Protein AF-A0AAE0GD33-F1 (afdb_monomer_lite)

Foldseek 3Di:
DDPPPPPPPPPPVDPPPVVVVVVVLPDDDDDDPPDDDPVLVVSLVVLLVVLLVLQLSVLVVQQDADPVRHGSSVVSNVVSVVVVVVCPPDPDSVVSVVCSVVSVVVSVVVVVVVVVVVVVVVVVVVVVVVVPDPPPPDDDD

pLDDT: mean 72.82, std 20.97, range [33.22, 95.88]

Sequence (141 aa):
MQVLGRELCLNVDQGGETEELIERSLTPKDKSPSQLPKNAAITTRREALSLYRAILRHSRLFVWKNEKGFVWSEVLRDAARKEFEAGRLETDAEMVARLIISGRDALDKVVEKFLAKRDQIMKGEEAATFGRSPGDLRDRD

Structure (mmCIF, N/CA/C/O backbone):
data_AF-A0AAE0GD33-F1
#
_entry.id   AF-A0AAE0GD33-F1
#
loop_
_atom_site.group_PDB
_atom_site.id
_atom_site.type_symbol
_atom_site.label_atom_id
_atom_site.label_alt_id
_atom_site.label_comp_id
_atom_site.label_asym_id
_atom_site.label_entity_id
_atom_site.label_seq_id
_atom_site.pdbx_PDB_ins_code
_atom_site.Cartn_x
_atom_site.Cartn_y
_atom_site.Cartn_z
_atom_site.occupancy
_atom_site.B_iso_or_equiv
_atom_site.auth_seq_id
_atom_site.auth_comp_id
_atom_site.auth_asym_id
_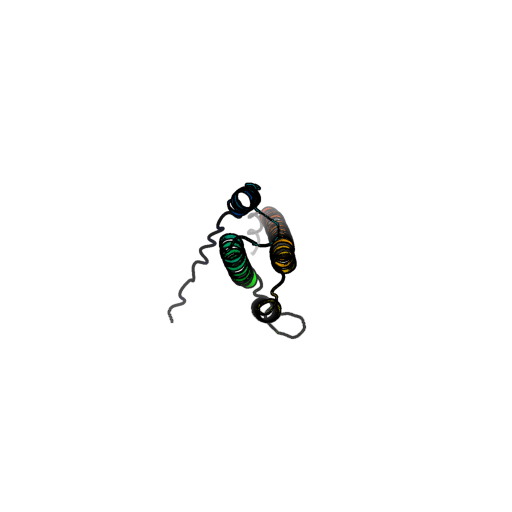atom_site.auth_atom_id
_atom_site.pdbx_PDB_model_num
ATOM 1 N N . MET A 1 1 ? -1.601 -24.220 27.700 1.00 35.41 1 MET A N 1
ATOM 2 C CA . MET A 1 1 ? -1.948 -23.329 26.572 1.00 35.41 1 MET A CA 1
ATOM 3 C C . MET A 1 1 ? -1.139 -22.051 26.726 1.00 35.41 1 MET A C 1
ATOM 5 O O . MET A 1 1 ? -1.460 -21.250 27.588 1.00 35.41 1 MET A O 1
ATOM 9 N N . GLN A 1 2 ? -0.029 -21.918 25.997 1.00 33.22 2 GLN A N 1
ATOM 10 C CA . GLN A 1 2 ? 0.827 -20.730 26.063 1.00 33.22 2 GLN A CA 1
ATOM 11 C C . GLN A 1 2 ? 0.347 -19.733 25.006 1.00 33.22 2 GLN A C 1
ATOM 13 O O . GLN A 1 2 ? 0.499 -19.969 23.809 1.00 33.22 2 GLN A O 1
ATOM 18 N N . VAL A 1 3 ? -0.279 -18.645 25.449 1.00 38.62 3 VAL A N 1
ATOM 19 C CA . VAL A 1 3 ? -0.555 -17.480 24.606 1.00 38.62 3 VAL A CA 1
ATOM 20 C C . VAL A 1 3 ? 0.748 -16.702 24.462 1.00 38.62 3 VAL A C 1
ATOM 22 O O . VAL A 1 3 ? 1.116 -15.904 25.316 1.00 38.62 3 VAL A O 1
ATOM 25 N N . LEU A 1 4 ? 1.503 -17.000 23.404 1.00 40.19 4 LEU A N 1
ATOM 26 C CA . LEU A 1 4 ? 2.682 -16.220 23.044 1.00 40.19 4 LEU A CA 1
ATOM 27 C C . LEU A 1 4 ? 2.218 -14.827 22.616 1.00 40.19 4 LEU A C 1
ATOM 29 O O . LEU A 1 4 ? 1.714 -14.636 21.506 1.00 40.19 4 LEU A O 1
ATOM 33 N N . GLY A 1 5 ? 2.384 -13.868 23.527 1.00 40.62 5 GLY A N 1
ATOM 34 C CA . GLY A 1 5 ? 2.333 -12.446 23.237 1.00 40.62 5 GLY A CA 1
ATOM 35 C C . GLY A 1 5 ? 3.345 -12.135 22.144 1.00 40.62 5 GLY A C 1
ATOM 36 O O . GLY A 1 5 ? 4.545 -12.065 22.385 1.00 40.62 5 GLY A O 1
ATOM 37 N N . ARG A 1 6 ? 2.857 -11.990 20.911 1.00 41.59 6 ARG A N 1
ATOM 38 C CA . ARG A 1 6 ? 3.618 -11.349 19.845 1.00 41.59 6 ARG A CA 1
ATOM 39 C C . ARG A 1 6 ? 3.648 -9.865 20.168 1.00 41.59 6 ARG A C 1
ATOM 41 O O . ARG A 1 6 ? 2.727 -9.138 19.805 1.00 41.59 6 ARG A O 1
ATOM 48 N N . GLU A 1 7 ? 4.706 -9.439 20.845 1.00 38.06 7 GLU A N 1
ATOM 49 C CA . GLU A 1 7 ? 5.138 -8.049 20.814 1.00 38.06 7 GLU A CA 1
ATOM 50 C C . GLU A 1 7 ? 5.242 -7.633 19.342 1.00 38.06 7 GLU A C 1
ATOM 52 O O . GLU A 1 7 ? 6.091 -8.099 18.578 1.00 38.06 7 GLU A O 1
ATOM 57 N N . LEU A 1 8 ? 4.296 -6.806 18.903 1.00 44.78 8 LEU A N 1
ATOM 58 C CA . LEU A 1 8 ? 4.410 -6.076 17.653 1.00 44.78 8 LEU A CA 1
ATOM 59 C C . LEU A 1 8 ? 5.451 -4.987 17.901 1.00 44.78 8 LEU A C 1
ATOM 61 O O . LEU A 1 8 ? 5.102 -3.851 18.206 1.00 44.78 8 LEU A O 1
ATOM 65 N N . CYS A 1 9 ? 6.733 -5.339 17.793 1.00 35.41 9 CYS A N 1
ATOM 66 C CA . CYS A 1 9 ? 7.797 -4.356 17.645 1.00 35.41 9 CYS A CA 1
ATOM 67 C C . CYS A 1 9 ? 7.522 -3.588 16.347 1.00 35.41 9 CYS A C 1
ATOM 69 O O . CYS A 1 9 ? 7.844 -4.038 15.243 1.00 35.41 9 CYS A O 1
ATOM 71 N N . LEU A 1 10 ? 6.832 -2.457 16.481 1.00 42.12 10 LEU A N 1
ATOM 72 C CA . LEU A 1 10 ? 6.665 -1.456 15.443 1.00 42.12 10 LEU A CA 1
ATOM 73 C C . LEU A 1 10 ? 8.024 -0.784 15.251 1.00 42.12 10 LEU A C 1
ATOM 75 O O . LEU A 1 10 ? 8.276 0.296 15.774 1.00 42.12 10 LEU A O 1
ATOM 79 N N . ASN A 1 11 ? 8.911 -1.438 14.503 1.00 37.81 11 ASN A N 1
ATOM 80 C CA . ASN A 1 11 ? 10.036 -0.742 13.899 1.00 37.81 11 ASN A CA 1
ATOM 81 C C . ASN A 1 11 ? 9.442 0.188 12.836 1.00 37.81 11 ASN A C 1
ATOM 83 O O . ASN A 1 11 ? 9.179 -0.216 11.698 1.00 37.81 11 ASN A O 1
ATOM 87 N N . VAL A 1 12 ? 9.135 1.415 13.258 1.00 45.06 12 VAL A N 1
ATOM 88 C CA . VAL A 1 12 ? 8.964 2.568 12.379 1.00 45.06 12 VAL A CA 1
ATOM 89 C C . VAL A 1 12 ? 10.362 2.876 11.854 1.00 45.06 12 VAL A C 1
ATOM 91 O O . VAL A 1 12 ? 11.081 3.706 12.402 1.00 45.06 12 VAL A O 1
ATOM 94 N N . ASP A 1 13 ? 10.787 2.119 10.841 1.00 43.69 13 ASP A N 1
ATOM 95 C CA . ASP A 1 13 ? 11.955 2.487 10.049 1.00 43.69 13 ASP A CA 1
ATOM 96 C C . ASP A 1 13 ? 11.616 3.839 9.413 1.00 43.69 13 ASP A C 1
ATOM 98 O O . ASP A 1 13 ? 10.703 3.933 8.588 1.00 43.69 13 ASP A O 1
ATOM 102 N N . GLN A 1 14 ? 12.283 4.884 9.898 1.00 42.06 14 GLN A N 1
ATOM 103 C CA . GLN A 1 14 ? 12.106 6.272 9.499 1.00 42.06 14 GLN A CA 1
ATOM 104 C C . GLN A 1 14 ? 12.099 6.390 7.970 1.00 42.06 14 GLN A C 1
ATOM 106 O O . GLN A 1 14 ? 13.085 6.083 7.301 1.00 42.06 14 GLN A O 1
ATOM 111 N N . GLY A 1 15 ? 10.983 6.858 7.412 1.00 42.50 15 GLY A N 1
ATOM 112 C CA . GLY A 1 15 ? 10.839 7.195 5.995 1.00 42.50 15 GLY A CA 1
ATOM 113 C C . GLY A 1 15 ? 11.560 8.492 5.616 1.00 42.50 15 GLY A C 1
ATOM 114 O O . GLY A 1 15 ? 10.948 9.342 4.990 1.00 42.50 15 GLY A O 1
ATOM 115 N N . GLY A 1 16 ? 12.818 8.663 6.036 1.00 36.25 16 GLY A N 1
ATOM 116 C CA . GLY A 1 16 ? 13.626 9.863 5.773 1.00 36.25 16 GLY A CA 1
ATOM 117 C C . GLY A 1 16 ? 14.839 9.636 4.864 1.00 36.25 16 GLY A C 1
ATOM 118 O O . GLY A 1 16 ? 15.316 10.572 4.241 1.00 36.25 16 GLY A O 1
ATOM 119 N N . GLU A 1 17 ? 15.334 8.402 4.719 1.00 46.22 17 GLU A N 1
ATOM 120 C CA . GLU A 1 17 ? 16.559 8.149 3.934 1.00 46.22 17 GLU A CA 1
ATOM 121 C C . GLU A 1 17 ? 16.334 8.052 2.414 1.00 46.22 17 GLU A C 1
ATOM 123 O O . GLU A 1 17 ? 17.293 8.035 1.642 1.00 46.22 17 GLU A O 1
ATOM 128 N N . THR A 1 18 ? 15.088 7.941 1.945 1.00 51.16 18 THR A N 1
ATOM 129 C CA . THR A 1 18 ? 14.814 7.647 0.528 1.00 51.16 18 THR A CA 1
ATOM 130 C C . THR A 1 18 ? 14.863 8.879 -0.369 1.00 51.16 18 THR A C 1
ATOM 132 O O . THR A 1 18 ? 15.300 8.757 -1.511 1.00 51.16 18 THR A O 1
ATOM 135 N N . GLU A 1 19 ? 14.487 10.059 0.130 1.00 50.38 19 GLU A N 1
ATOM 136 C CA . GLU A 1 19 ? 14.513 11.308 -0.650 1.00 50.38 19 GLU A CA 1
ATOM 137 C C . GLU A 1 19 ? 15.955 11.719 -0.991 1.00 50.38 19 GLU A C 1
ATOM 139 O O . GLU A 1 19 ? 16.283 11.915 -2.162 1.00 50.38 19 GLU A O 1
ATOM 144 N N . GLU A 1 20 ? 16.860 11.687 -0.007 1.00 52.16 20 GLU A N 1
ATOM 145 C CA . GLU A 1 20 ? 18.289 11.986 -0.199 1.00 52.16 20 GLU A CA 1
ATOM 146 C C . GLU A 1 20 ? 19.005 10.980 -1.121 1.00 52.16 20 GLU A C 1
ATOM 148 O O . GLU A 1 20 ? 20.034 11.275 -1.743 1.00 52.16 20 GLU A O 1
ATOM 153 N N . LEU A 1 21 ? 18.504 9.744 -1.202 1.00 54.25 21 LEU A N 1
ATOM 154 C CA . LEU A 1 21 ? 19.087 8.711 -2.057 1.00 54.25 21 LEU A CA 1
ATOM 155 C C . LEU A 1 21 ? 18.596 8.807 -3.506 1.00 54.25 21 LEU A C 1
ATOM 157 O O . LEU A 1 21 ? 19.357 8.513 -4.437 1.00 54.25 21 LEU A O 1
ATOM 161 N N . ILE A 1 22 ? 17.343 9.229 -3.692 1.00 60.56 22 ILE A N 1
ATOM 162 C CA . ILE A 1 22 ? 16.771 9.553 -4.999 1.00 60.56 22 ILE A CA 1
ATOM 163 C C . ILE A 1 22 ? 17.501 10.767 -5.576 1.00 60.56 22 ILE A C 1
ATOM 165 O O . ILE A 1 22 ? 17.986 10.690 -6.703 1.00 60.56 22 ILE A O 1
ATOM 169 N N . GLU A 1 23 ? 17.697 11.830 -4.793 1.00 53.84 23 GLU A N 1
ATOM 170 C CA . GLU A 1 23 ? 18.378 13.049 -5.245 1.00 53.84 23 GLU A CA 1
ATOM 171 C C . GLU A 1 23 ? 19.822 12.775 -5.696 1.00 53.84 23 GLU A C 1
ATOM 173 O O . GLU A 1 23 ? 20.231 13.157 -6.793 1.00 53.84 23 GLU A O 1
ATOM 178 N N . ARG A 1 24 ? 20.570 11.972 -4.932 1.00 54.81 24 ARG A N 1
ATOM 179 C CA . ARG A 1 24 ? 21.928 11.529 -5.298 1.00 54.81 24 ARG A CA 1
ATOM 180 C C . ARG A 1 24 ? 21.970 10.720 -6.595 1.00 54.81 24 ARG A C 1
ATOM 182 O O . ARG A 1 24 ? 22.951 10.796 -7.331 1.00 54.81 24 ARG A O 1
ATOM 189 N N . SER A 1 25 ? 20.913 9.961 -6.879 1.00 57.38 25 SER A N 1
ATOM 190 C CA . SER A 1 25 ? 20.787 9.140 -8.090 1.00 57.38 25 SER A CA 1
ATOM 191 C C . SER A 1 25 ? 20.274 9.925 -9.305 1.00 57.38 25 SER A C 1
ATOM 193 O O . SER A 1 25 ? 20.433 9.453 -10.429 1.00 57.38 25 SER A O 1
ATOM 195 N N . LEU A 1 26 ? 19.681 11.105 -9.091 1.00 51.12 26 LEU A N 1
ATOM 196 C CA . LEU A 1 26 ? 19.199 12.017 -10.132 1.00 51.12 26 LEU A CA 1
ATOM 197 C C . LEU A 1 26 ? 20.241 13.065 -10.556 1.00 51.12 26 LEU A C 1
ATOM 199 O O . LEU A 1 26 ? 20.036 13.717 -11.578 1.00 51.12 26 LEU A O 1
ATOM 203 N N . THR A 1 27 ? 21.356 13.234 -9.827 1.00 45.41 27 THR A N 1
ATOM 204 C CA . THR A 1 27 ? 22.409 14.185 -10.234 1.00 45.41 27 THR A CA 1
ATOM 205 C C . THR A 1 27 ? 23.019 13.794 -11.595 1.00 45.41 27 THR A C 1
ATOM 207 O O . THR A 1 27 ? 23.601 12.711 -11.733 1.00 45.41 27 THR A O 1
ATOM 210 N N . PRO A 1 28 ? 22.896 14.642 -12.636 1.00 44.16 28 PRO A N 1
ATOM 211 C CA . PRO A 1 28 ? 23.345 14.300 -13.976 1.00 44.16 28 PRO A CA 1
ATOM 212 C C . PRO A 1 28 ? 24.858 14.496 -14.074 1.00 44.16 28 PRO A C 1
ATOM 214 O O . PRO A 1 28 ? 25.363 15.612 -13.983 1.00 44.16 28 PRO A O 1
ATOM 217 N N . LYS A 1 29 ? 25.603 13.407 -14.285 1.00 45.03 29 LYS A N 1
ATOM 218 C CA . LYS A 1 29 ? 26.995 13.475 -14.746 1.00 45.03 29 LYS A CA 1
ATOM 219 C C . LYS A 1 29 ? 27.048 13.028 -16.205 1.00 45.03 29 LYS A C 1
ATOM 221 O O . LYS A 1 29 ? 27.221 11.845 -16.484 1.00 45.03 29 LYS A O 1
ATOM 226 N N . ASP A 1 30 ? 26.817 13.994 -17.094 1.00 49.50 30 ASP A N 1
ATOM 227 C CA . ASP A 1 30 ? 27.113 14.031 -18.535 1.00 49.50 30 ASP A CA 1
ATOM 228 C C . ASP A 1 30 ? 27.372 12.685 -19.225 1.00 49.50 30 ASP A C 1
ATOM 230 O O . ASP A 1 30 ? 28.525 12.397 -19.547 1.00 49.50 30 ASP A O 1
ATOM 234 N N . LYS A 1 31 ? 26.343 11.865 -19.507 1.00 42.84 31 LYS A N 1
ATOM 235 C CA . LYS A 1 31 ? 26.441 10.776 -20.506 1.00 42.84 31 LYS A CA 1
ATOM 236 C C . LYS A 1 31 ? 25.121 10.560 -21.256 1.00 42.84 31 LYS A C 1
ATOM 238 O O . LYS A 1 31 ? 24.051 10.556 -20.665 1.00 42.84 31 LYS A O 1
ATOM 243 N N . SER A 1 32 ? 25.266 10.406 -22.573 1.00 37.94 32 SER A N 1
ATOM 244 C CA . SER A 1 32 ? 24.282 10.217 -23.654 1.00 37.94 32 SER A CA 1
ATOM 245 C C . SER A 1 32 ? 22.946 9.518 -23.311 1.00 37.94 32 SER A C 1
ATOM 247 O O . SER A 1 32 ? 22.946 8.552 -22.549 1.00 37.94 32 SER A O 1
ATOM 249 N N . PRO A 1 33 ? 21.835 9.874 -23.996 1.00 46.59 33 PRO A N 1
ATOM 250 C CA . PRO A 1 33 ? 20.460 9.449 -23.678 1.00 46.59 33 PRO A CA 1
ATOM 251 C C . PRO A 1 33 ? 20.139 7.960 -23.932 1.00 46.59 33 PRO A C 1
ATOM 253 O O . PRO A 1 33 ? 18.988 7.554 -23.828 1.00 46.59 33 PRO A O 1
ATOM 256 N N . SER A 1 34 ? 21.122 7.122 -24.272 1.00 46.56 34 SER A N 1
ATOM 257 C CA . SER A 1 34 ? 20.908 5.724 -24.676 1.00 46.56 34 SER A CA 1
ATOM 258 C C . SER A 1 34 ? 21.208 4.683 -23.593 1.00 46.56 34 SER A C 1
ATOM 260 O O . SER A 1 34 ? 21.089 3.486 -23.854 1.00 46.56 34 SER A O 1
ATOM 262 N N . GLN A 1 35 ? 21.603 5.087 -22.382 1.00 48.78 35 GLN A N 1
ATOM 263 C CA . GLN A 1 35 ? 21.964 4.146 -21.317 1.00 48.78 35 GLN A CA 1
ATOM 264 C C . GLN A 1 35 ? 21.461 4.631 -19.957 1.00 48.78 35 GLN A C 1
ATOM 266 O O . GLN A 1 35 ? 22.187 5.284 -19.210 1.00 48.78 35 GLN A O 1
ATOM 271 N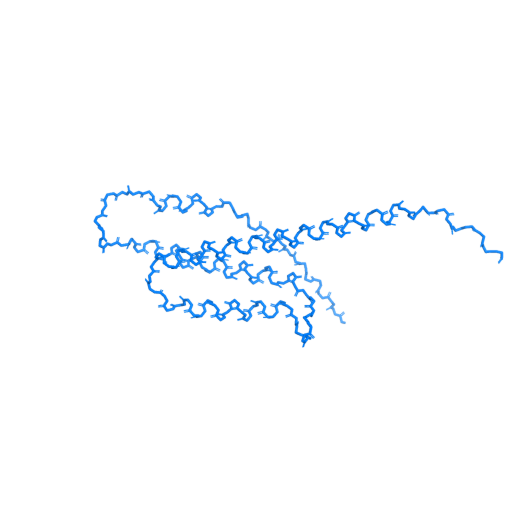 N . LEU A 1 36 ? 20.225 4.260 -19.605 1.00 51.44 36 LEU A N 1
ATOM 272 C CA . LEU A 1 36 ? 19.791 4.268 -18.206 1.00 51.44 36 LEU A CA 1
ATOM 273 C C . LEU A 1 36 ? 20.836 3.486 -17.387 1.00 51.44 36 LEU A C 1
ATOM 275 O O . LEU A 1 36 ? 21.134 2.332 -17.726 1.00 51.44 36 LEU A O 1
ATOM 279 N N . PRO A 1 37 ? 21.454 4.080 -16.349 1.00 53.72 37 PRO A N 1
ATOM 280 C CA . PRO A 1 37 ? 22.503 3.402 -15.610 1.00 53.72 37 PRO A CA 1
ATOM 281 C C . PRO A 1 37 ? 21.904 2.153 -14.965 1.00 53.72 37 PRO A C 1
ATOM 283 O O . PRO A 1 37 ? 20.900 2.231 -14.262 1.00 53.72 37 PRO A O 1
ATOM 286 N N . LYS A 1 38 ? 22.540 0.991 -15.160 1.00 54.28 38 LYS A N 1
ATOM 287 C CA . LYS A 1 38 ? 22.144 -0.295 -14.541 1.00 54.28 38 LYS A CA 1
ATOM 288 C C . LYS A 1 38 ? 21.907 -0.173 -13.025 1.00 54.28 38 LYS A C 1
ATOM 290 O O . LYS A 1 38 ? 21.116 -0.913 -12.451 1.00 54.28 38 LYS A O 1
ATOM 295 N N . ASN A 1 39 ? 22.555 0.806 -12.400 1.00 47.69 39 ASN A N 1
ATOM 296 C CA . ASN A 1 39 ? 22.422 1.143 -10.990 1.00 47.69 39 ASN A CA 1
ATOM 297 C C . ASN A 1 39 ? 21.023 1.693 -10.631 1.00 47.69 39 ASN A C 1
ATOM 299 O O . ASN A 1 39 ? 20.518 1.359 -9.565 1.00 47.69 39 ASN A O 1
ATOM 303 N N . ALA A 1 40 ? 20.356 2.442 -11.519 1.00 53.53 40 ALA A N 1
ATOM 304 C CA . ALA A 1 40 ? 18.988 2.938 -11.310 1.00 53.53 40 ALA A CA 1
ATOM 305 C C . ALA A 1 40 ? 17.932 1.812 -11.346 1.00 53.53 40 ALA A C 1
ATOM 307 O O . ALA A 1 40 ? 16.923 1.850 -10.642 1.00 53.53 40 ALA A O 1
ATOM 308 N N . ALA A 1 41 ? 18.176 0.750 -12.119 1.00 54.88 41 ALA A N 1
ATOM 309 C CA . ALA A 1 41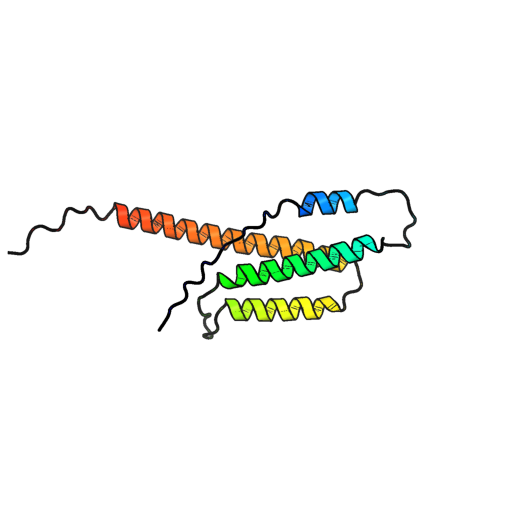 ? 17.315 -0.436 -12.124 1.00 54.88 41 ALA A CA 1
ATOM 310 C C . ALA A 1 41 ? 17.413 -1.236 -10.803 1.00 54.88 41 ALA A C 1
ATOM 312 O O . ALA A 1 41 ? 16.440 -1.833 -10.339 1.00 54.88 41 ALA A O 1
ATOM 313 N N . ILE A 1 42 ? 18.589 -1.237 -10.164 1.00 54.59 42 ILE A N 1
ATOM 314 C CA . ILE A 1 42 ? 18.797 -1.888 -8.861 1.00 54.59 42 ILE A CA 1
ATOM 315 C C . ILE A 1 42 ? 18.116 -1.085 -7.745 1.00 54.59 42 ILE A C 1
ATOM 317 O O . ILE A 1 42 ? 17.495 -1.681 -6.860 1.00 54.59 42 ILE A O 1
ATOM 321 N N . THR A 1 43 ? 18.181 0.249 -7.796 1.00 60.50 43 THR A N 1
ATOM 322 C CA . THR A 1 43 ? 17.511 1.108 -6.810 1.00 60.50 43 THR A CA 1
ATOM 323 C C . THR A 1 43 ? 15.990 1.006 -6.928 1.00 60.50 43 THR A C 1
ATOM 325 O O . THR A 1 43 ? 15.339 0.742 -5.923 1.00 60.50 43 THR A O 1
ATOM 328 N N . THR A 1 44 ? 15.416 1.056 -8.134 1.00 76.06 44 THR A N 1
ATOM 329 C CA . THR A 1 44 ? 13.957 0.910 -8.349 1.00 76.06 44 THR A CA 1
ATOM 330 C C . THR A 1 44 ? 13.406 -0.437 -7.874 1.00 76.06 44 THR A C 1
ATOM 332 O O . THR A 1 44 ? 12.382 -0.472 -7.190 1.00 76.06 44 THR A O 1
ATOM 335 N N . ARG A 1 45 ? 14.100 -1.559 -8.126 1.00 80.56 45 ARG A N 1
ATOM 336 C CA . ARG A 1 45 ? 13.693 -2.873 -7.585 1.00 80.56 45 ARG A CA 1
ATOM 337 C C . ARG A 1 45 ? 13.709 -2.891 -6.055 1.00 80.56 45 ARG A C 1
ATOM 339 O O . ARG A 1 45 ? 12.811 -3.467 -5.436 1.00 80.56 45 ARG A O 1
ATOM 346 N N . ARG A 1 46 ? 14.737 -2.307 -5.436 1.00 86.44 46 ARG A N 1
ATOM 347 C CA . ARG A 1 46 ? 14.838 -2.239 -3.974 1.00 86.44 46 ARG A CA 1
ATOM 348 C C . ARG A 1 46 ? 13.703 -1.400 -3.390 1.00 86.44 46 ARG A C 1
ATOM 350 O O . ARG A 1 46 ? 13.088 -1.832 -2.416 1.00 86.44 46 ARG A O 1
ATOM 357 N N . GLU A 1 47 ? 13.388 -0.268 -4.012 1.00 88.50 47 GLU A N 1
ATOM 358 C CA . GLU A 1 47 ? 12.296 0.605 -3.580 1.00 88.50 47 GLU A CA 1
ATOM 359 C C . GLU A 1 47 ? 10.925 -0.057 -3.729 1.00 88.50 47 GLU A C 1
ATOM 361 O O . GLU A 1 47 ? 10.129 -0.020 -2.790 1.00 88.50 47 GLU A O 1
ATOM 366 N N . ALA A 1 48 ? 10.676 -0.768 -4.832 1.00 90.44 48 ALA A N 1
ATOM 367 C CA . ALA A 1 48 ? 9.455 -1.550 -5.006 1.00 90.44 48 ALA A CA 1
ATOM 368 C C . ALA A 1 48 ? 9.294 -2.604 -3.894 1.00 90.44 48 ALA A C 1
ATOM 370 O O . ALA A 1 48 ? 8.240 -2.708 -3.266 1.00 90.44 48 ALA A O 1
ATOM 371 N N . LEU A 1 49 ? 10.353 -3.358 -3.579 1.00 91.12 49 LEU A N 1
ATOM 372 C CA . LEU A 1 49 ? 10.317 -4.353 -2.501 1.00 91.12 49 LEU A CA 1
ATOM 373 C C . LEU A 1 49 ? 10.180 -3.723 -1.106 1.00 91.12 49 LEU A C 1
ATOM 375 O O . LEU A 1 49 ? 9.573 -4.329 -0.220 1.00 91.12 49 LEU A O 1
ATOM 379 N N . SER A 1 50 ? 10.759 -2.541 -0.892 1.00 92.19 50 SER A N 1
ATOM 380 C CA . SER A 1 50 ? 10.596 -1.751 0.334 1.00 92.19 50 SER A CA 1
ATOM 381 C C . SER A 1 50 ? 9.136 -1.328 0.510 1.00 92.19 50 SER A C 1
ATOM 383 O O . SER A 1 50 ? 8.548 -1.594 1.560 1.00 92.19 50 SER A O 1
ATOM 385 N N . LEU A 1 51 ? 8.516 -0.786 -0.544 1.00 93.44 51 LEU A N 1
ATOM 386 C CA . LEU A 1 51 ? 7.100 -0.417 -0.562 1.00 93.44 51 LEU A CA 1
ATOM 387 C C . LEU A 1 51 ? 6.203 -1.636 -0.316 1.00 93.44 51 LEU A C 1
ATOM 389 O O . LEU A 1 51 ? 5.339 -1.590 0.555 1.00 93.44 51 LEU A O 1
ATOM 393 N N . TYR A 1 52 ? 6.454 -2.760 -0.993 1.00 95.00 52 TYR A N 1
ATOM 394 C CA . TYR A 1 52 ? 5.694 -3.994 -0.779 1.00 95.00 52 TYR A CA 1
ATOM 395 C C . TYR A 1 52 ? 5.730 -4.439 0.690 1.00 95.00 52 TYR A C 1
ATOM 397 O O . TYR A 1 52 ? 4.692 -4.690 1.305 1.00 95.00 52 TYR A O 1
ATOM 405 N N . ARG A 1 53 ? 6.920 -4.472 1.305 1.00 95.69 53 ARG A N 1
ATOM 406 C CA . ARG A 1 53 ? 7.068 -4.804 2.731 1.00 95.69 53 ARG A CA 1
ATOM 407 C C . ARG A 1 53 ? 6.369 -3.790 3.633 1.00 95.69 53 ARG A C 1
ATOM 409 O O . ARG A 1 53 ? 5.766 -4.197 4.626 1.00 95.69 53 ARG A O 1
ATOM 416 N N . ALA A 1 54 ? 6.417 -2.502 3.301 1.00 94.12 54 ALA A N 1
ATOM 417 C CA . ALA A 1 54 ? 5.711 -1.462 4.041 1.00 94.12 54 ALA A CA 1
ATOM 418 C C . ALA A 1 54 ? 4.190 -1.678 4.002 1.00 94.12 54 ALA A C 1
ATOM 420 O O . ALA A 1 54 ? 3.560 -1.660 5.059 1.00 94.12 54 ALA A O 1
ATOM 421 N N . ILE A 1 55 ? 3.615 -1.989 2.837 1.00 94.81 55 ILE A N 1
ATOM 422 C CA . ILE A 1 55 ? 2.190 -2.323 2.695 1.00 94.81 55 ILE A CA 1
ATOM 423 C C . ILE A 1 55 ? 1.838 -3.547 3.547 1.00 94.81 55 ILE A C 1
ATOM 425 O O . ILE A 1 55 ? 0.873 -3.518 4.311 1.00 94.81 55 ILE A O 1
ATOM 429 N N . LEU A 1 56 ? 2.647 -4.613 3.498 1.00 93.81 56 LEU A N 1
ATOM 430 C CA . LEU A 1 56 ? 2.410 -5.808 4.313 1.00 93.81 56 LEU A CA 1
ATOM 431 C C . LEU A 1 56 ? 2.466 -5.516 5.818 1.00 93.81 56 LEU A C 1
ATOM 433 O O . LEU A 1 56 ? 1.646 -6.054 6.567 1.00 93.81 56 LEU A O 1
ATOM 437 N N . ARG A 1 57 ? 3.397 -4.671 6.275 1.00 93.56 57 ARG A N 1
ATOM 438 C CA . ARG A 1 57 ? 3.477 -4.253 7.683 1.00 93.56 57 ARG A CA 1
ATOM 439 C C . ARG A 1 57 ? 2.219 -3.494 8.102 1.00 93.56 57 ARG A C 1
ATOM 441 O O . ARG A 1 57 ? 1.572 -3.914 9.058 1.00 93.56 57 ARG A O 1
ATOM 448 N N . HIS A 1 58 ? 1.816 -2.472 7.349 1.00 93.62 58 HIS A N 1
ATOM 449 C CA . HIS A 1 58 ? 0.644 -1.653 7.679 1.00 93.62 58 HIS A CA 1
ATOM 450 C C . HIS A 1 58 ? -0.681 -2.405 7.519 1.00 93.62 58 HIS A C 1
ATOM 452 O O . HIS A 1 58 ? -1.601 -2.182 8.300 1.00 93.62 58 HIS A O 1
ATOM 458 N N . SER A 1 59 ? -0.770 -3.382 6.608 1.00 93.19 59 SER A N 1
ATOM 459 C CA . SER A 1 59 ? -1.961 -4.236 6.465 1.00 93.19 59 SER A CA 1
ATOM 460 C C . SER A 1 59 ? -2.346 -4.942 7.770 1.00 93.19 59 SER A C 1
ATOM 462 O O . SER A 1 59 ? -3.518 -5.217 8.000 1.00 93.19 59 SER A O 1
ATOM 464 N N . ARG A 1 60 ? -1.375 -5.226 8.653 1.00 91.06 60 ARG A N 1
ATOM 465 C CA . ARG A 1 60 ? -1.614 -5.883 9.949 1.00 91.06 60 ARG A CA 1
ATOM 466 C C . ARG A 1 60 ? -2.431 -5.029 10.917 1.00 91.06 60 ARG A C 1
ATOM 468 O O . ARG A 1 60 ? -3.023 -5.597 11.824 1.00 91.06 60 ARG A O 1
ATOM 475 N N . LEU A 1 61 ? -2.484 -3.712 10.716 1.00 89.69 61 LEU A N 1
ATOM 476 C CA . LEU A 1 61 ? -3.302 -2.801 11.521 1.00 89.69 61 LEU A CA 1
ATOM 477 C C . LEU A 1 61 ? -4.806 -3.014 11.272 1.00 89.69 61 LEU A C 1
ATOM 479 O O . LEU A 1 61 ? -5.632 -2.747 12.141 1.00 89.69 61 LEU A O 1
ATOM 483 N N . PHE A 1 62 ? -5.167 -3.544 10.101 1.00 90.19 62 PHE A N 1
ATOM 484 C CA . PHE A 1 62 ? -6.547 -3.702 9.649 1.00 90.19 62 PHE A CA 1
ATOM 485 C C . PHE A 1 62 ? -7.143 -5.053 10.075 1.00 90.19 62 PHE A C 1
ATOM 487 O O . PHE A 1 62 ? -7.369 -5.946 9.255 1.00 90.19 62 PHE A O 1
ATOM 494 N N . VAL A 1 63 ? -7.377 -5.220 11.379 1.00 90.62 63 VAL A N 1
ATOM 495 C CA . VAL A 1 63 ? -7.827 -6.494 11.980 1.00 90.62 63 VAL A CA 1
ATOM 496 C C . VAL A 1 63 ? -9.336 -6.756 11.886 1.00 90.62 63 VAL A C 1
ATOM 498 O O . VAL A 1 63 ? -9.782 -7.863 12.180 1.00 90.62 63 VAL A O 1
ATOM 501 N N . TRP A 1 64 ? -10.139 -5.770 11.480 1.00 91.31 64 TRP A N 1
ATOM 502 C CA . TRP A 1 64 ? -11.596 -5.910 11.412 1.00 91.31 64 TRP A CA 1
ATOM 503 C C . TRP A 1 64 ? -12.074 -6.504 10.082 1.00 91.31 64 TRP A C 1
ATOM 505 O O . TRP A 1 64 ? -11.365 -6.509 9.070 1.00 91.31 64 TRP A O 1
ATOM 515 N N . LYS A 1 65 ? -13.309 -7.012 10.098 1.00 93.25 65 LYS A N 1
ATOM 516 C CA . LYS A 1 65 ? -13.970 -7.594 8.929 1.00 93.25 65 LYS A CA 1
ATOM 517 C C . LYS A 1 65 ? -14.671 -6.521 8.098 1.00 93.25 65 LYS A C 1
ATOM 519 O O . LYS A 1 65 ? -15.169 -5.534 8.635 1.00 93.25 65 LYS A O 1
ATOM 524 N N . ASN A 1 66 ? -14.707 -6.723 6.788 1.00 92.62 66 ASN A N 1
ATOM 525 C CA . ASN A 1 66 ? -15.530 -5.950 5.870 1.00 92.62 66 ASN A CA 1
ATOM 526 C C . ASN A 1 66 ? -16.993 -6.428 5.904 1.00 92.62 66 ASN A C 1
ATOM 528 O O . ASN A 1 66 ? -17.326 -7.422 6.549 1.00 92.62 66 ASN A O 1
ATOM 532 N N . GLU A 1 67 ? -17.860 -5.743 5.160 1.00 93.31 67 GLU A N 1
ATOM 533 C CA . GLU A 1 67 ? -19.290 -6.073 5.032 1.00 93.31 67 GLU A CA 1
ATOM 534 C C . GLU A 1 67 ? -19.539 -7.495 4.505 1.00 93.31 67 GLU A C 1
ATOM 536 O O . GLU A 1 67 ? -20.544 -8.122 4.824 1.00 93.31 67 GLU A O 1
ATOM 541 N N . LYS A 1 68 ? -18.592 -8.033 3.731 1.00 91.50 68 LYS A N 1
ATOM 542 C CA . LYS A 1 68 ? -18.625 -9.392 3.178 1.00 91.50 68 LYS A CA 1
ATOM 543 C C . LYS A 1 68 ? -18.057 -10.447 4.142 1.00 91.50 68 LYS A C 1
ATOM 545 O O . LYS A 1 68 ? -17.991 -11.618 3.785 1.00 91.50 68 LYS A O 1
ATOM 550 N N . GLY A 1 69 ? -17.621 -10.051 5.340 1.00 92.62 69 GLY A N 1
ATOM 551 C CA . GLY A 1 69 ? -17.065 -10.931 6.370 1.00 92.62 69 GLY A CA 1
ATOM 552 C C . GLY A 1 69 ? -15.564 -11.239 6.258 1.00 92.62 69 GLY A C 1
ATOM 553 O O . GLY A 1 69 ? -15.040 -11.941 7.125 1.00 92.62 69 GLY A O 1
ATOM 554 N N . PHE A 1 70 ? -14.855 -10.708 5.258 1.00 92.31 70 PHE A N 1
ATOM 555 C CA . PHE A 1 70 ? -13.408 -10.898 5.080 1.00 92.31 70 PHE A CA 1
ATOM 556 C C . PHE A 1 70 ? -12.598 -9.914 5.920 1.00 92.31 70 PHE A C 1
ATOM 558 O O . PHE A 1 70 ? -12.963 -8.745 6.035 1.00 92.31 70 PHE A O 1
ATOM 565 N N . VAL A 1 71 ? -11.466 -10.355 6.467 1.00 93.31 71 VAL A N 1
ATOM 566 C CA . VAL A 1 71 ? -10.562 -9.479 7.224 1.00 93.31 71 VAL A CA 1
ATOM 567 C C . VAL A 1 71 ? -9.844 -8.533 6.263 1.00 93.31 71 VAL A C 1
ATOM 569 O O . VAL A 1 71 ? -9.216 -8.976 5.300 1.00 93.31 71 VAL A O 1
ATOM 572 N N . TRP A 1 72 ? -9.880 -7.228 6.539 1.00 93.31 72 TRP A N 1
ATOM 573 C CA . TRP A 1 72 ? -9.251 -6.226 5.672 1.00 93.31 72 TRP A CA 1
ATOM 574 C C . TRP A 1 72 ? -7.751 -6.460 5.468 1.00 93.31 72 TRP A C 1
ATOM 576 O O . TRP A 1 72 ? -7.253 -6.249 4.365 1.00 93.31 72 TRP A O 1
ATOM 586 N N . SER A 1 73 ? -7.037 -6.958 6.483 1.00 92.12 73 SER A N 1
ATOM 587 C CA . SER A 1 73 ? -5.616 -7.294 6.348 1.00 92.12 73 SER A CA 1
ATOM 588 C C . SER A 1 73 ? -5.327 -8.304 5.233 1.00 92.12 73 SER A C 1
ATOM 590 O O . SER A 1 73 ? -4.303 -8.187 4.571 1.00 92.12 73 SER A O 1
ATOM 592 N N . GLU A 1 74 ? -6.209 -9.276 4.999 1.00 93.25 74 GLU A N 1
ATOM 593 C CA . GLU A 1 74 ? -6.037 -10.283 3.946 1.00 93.25 74 GLU A CA 1
ATOM 594 C C . GLU A 1 74 ? -6.367 -9.687 2.581 1.00 93.25 74 GLU A C 1
ATOM 596 O O . GLU A 1 74 ? -5.566 -9.788 1.656 1.00 93.25 74 GLU A O 1
ATOM 601 N N . VAL A 1 75 ? -7.476 -8.947 2.497 1.00 94.69 75 VAL A N 1
ATOM 602 C CA . VAL A 1 75 ? -7.895 -8.246 1.276 1.00 94.69 75 VAL A CA 1
ATOM 603 C C . VAL A 1 75 ? -6.797 -7.306 0.770 1.00 94.69 75 VAL A C 1
ATOM 605 O O . VAL A 1 75 ? -6.481 -7.310 -0.418 1.00 94.69 75 VAL A O 1
ATOM 608 N N . LEU A 1 76 ? -6.173 -6.534 1.665 1.00 93.69 76 LEU A N 1
ATOM 609 C CA . LEU A 1 76 ? -5.088 -5.613 1.316 1.00 93.69 76 LEU A CA 1
ATOM 610 C C . LEU A 1 76 ? -3.823 -6.345 0.854 1.00 93.69 76 LEU A C 1
ATOM 612 O O . LEU A 1 76 ? -3.148 -5.878 -0.061 1.00 93.69 76 LEU A O 1
ATOM 616 N N . ARG A 1 77 ? -3.493 -7.493 1.456 1.00 94.69 77 ARG A N 1
ATOM 617 C CA . ARG A 1 77 ? -2.333 -8.304 1.047 1.00 94.69 77 ARG A CA 1
ATOM 618 C C . ARG A 1 77 ? -2.535 -8.924 -0.325 1.00 94.69 77 ARG A C 1
ATOM 620 O O . ARG A 1 77 ? -1.608 -8.904 -1.132 1.00 94.69 77 ARG A O 1
ATOM 627 N N . ASP A 1 78 ? -3.728 -9.443 -0.585 1.00 95.88 78 ASP A N 1
ATOM 628 C CA . ASP A 1 78 ? -4.071 -10.051 -1.866 1.00 95.88 78 ASP A CA 1
ATOM 629 C C . ASP A 1 78 ? -4.138 -9.007 -2.976 1.00 95.88 78 ASP A C 1
ATOM 631 O O . ASP A 1 78 ? -3.614 -9.238 -4.064 1.00 95.88 78 ASP A O 1
ATOM 635 N N . ALA A 1 79 ? -4.720 -7.837 -2.696 1.00 94.38 79 ALA A N 1
ATOM 636 C CA . ALA A 1 79 ? -4.705 -6.709 -3.620 1.00 94.38 79 ALA A CA 1
ATOM 637 C C . ALA A 1 79 ? -3.265 -6.277 -3.931 1.00 94.38 79 ALA A C 1
ATOM 639 O O . ALA A 1 79 ? -2.875 -6.248 -5.093 1.00 94.38 79 ALA A O 1
ATOM 640 N N . ALA A 1 80 ? -2.437 -6.051 -2.905 1.00 94.44 80 ALA A N 1
ATOM 641 C CA . ALA A 1 80 ? -1.039 -5.673 -3.099 1.00 94.44 80 ALA A CA 1
ATOM 642 C C . ALA A 1 80 ? -0.260 -6.727 -3.898 1.00 94.44 80 ALA A C 1
ATOM 644 O O . ALA A 1 80 ? 0.520 -6.381 -4.777 1.00 94.44 80 ALA A O 1
ATOM 645 N N . ARG A 1 81 ? -0.477 -8.021 -3.640 1.00 95.31 81 ARG A N 1
ATOM 646 C CA . ARG A 1 81 ? 0.145 -9.091 -4.429 1.00 95.31 81 ARG A CA 1
ATOM 647 C C . ARG A 1 81 ? -0.222 -8.976 -5.909 1.00 95.31 81 ARG A C 1
ATOM 649 O O . ARG A 1 81 ? 0.681 -8.998 -6.738 1.00 95.31 81 ARG A O 1
ATOM 656 N N . LYS A 1 82 ? -1.510 -8.824 -6.227 1.00 95.44 82 LYS A N 1
ATOM 657 C CA . LYS A 1 82 ? -1.995 -8.717 -7.611 1.00 95.44 82 LYS A CA 1
ATOM 658 C C . LYS A 1 82 ? -1.403 -7.510 -8.336 1.00 95.44 82 LYS A C 1
ATOM 660 O O . LYS A 1 82 ? -0.911 -7.668 -9.448 1.00 95.44 82 LYS A O 1
ATOM 665 N N . GLU A 1 83 ? -1.386 -6.345 -7.691 1.00 92.12 83 GLU A N 1
ATOM 666 C CA . GLU A 1 83 ? -0.818 -5.118 -8.270 1.00 92.12 83 GLU A CA 1
ATOM 667 C C . GLU A 1 83 ? 0.685 -5.265 -8.563 1.00 92.12 83 GLU A C 1
ATOM 669 O O . GLU A 1 83 ? 1.156 -4.944 -9.654 1.00 92.12 83 GLU A O 1
ATOM 674 N N . PHE A 1 84 ? 1.456 -5.825 -7.625 1.00 91.94 84 PHE A N 1
ATOM 675 C CA . PHE A 1 84 ? 2.897 -6.033 -7.816 1.00 91.94 84 PHE A CA 1
ATOM 676 C C . PHE A 1 84 ? 3.216 -7.131 -8.840 1.00 91.94 84 PHE A C 1
ATOM 678 O O . PHE A 1 84 ? 4.224 -7.044 -9.543 1.00 91.94 84 PHE A O 1
ATOM 685 N N . GLU A 1 85 ? 2.381 -8.166 -8.940 1.00 92.00 85 GLU A N 1
ATOM 686 C CA . GLU A 1 85 ? 2.511 -9.200 -9.968 1.00 92.00 85 GLU A CA 1
ATOM 687 C C . GLU A 1 85 ? 2.204 -8.646 -11.365 1.00 92.00 85 GLU A C 1
ATOM 689 O O . GLU A 1 85 ? 2.933 -8.970 -12.306 1.00 92.00 85 GLU A O 1
ATOM 694 N N . ALA A 1 86 ? 1.207 -7.764 -11.490 1.00 89.44 86 ALA A N 1
ATOM 695 C CA . ALA A 1 86 ? 0.895 -7.060 -12.733 1.00 89.44 86 ALA A CA 1
ATOM 696 C C . ALA A 1 86 ? 2.041 -6.129 -13.164 1.00 89.44 86 ALA A C 1
ATOM 698 O O . ALA A 1 86 ? 2.476 -6.175 -14.314 1.00 89.44 86 ALA A O 1
ATOM 699 N N . GLY A 1 87 ? 2.609 -5.360 -12.229 1.00 85.88 87 GLY A N 1
ATOM 700 C CA . 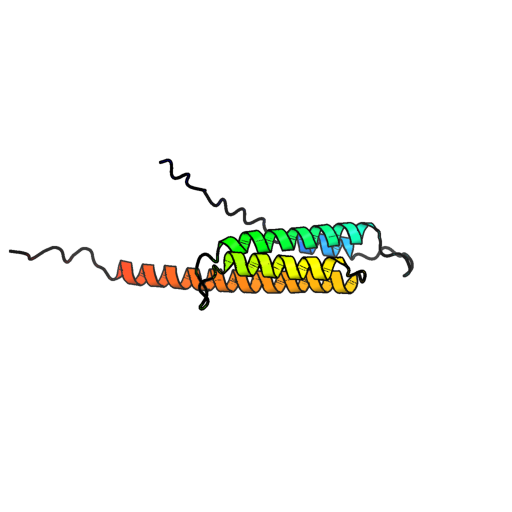GLY A 1 87 ? 3.734 -4.457 -12.497 1.00 85.88 87 GLY A CA 1
ATOM 701 C C . GLY A 1 87 ? 5.071 -5.153 -12.788 1.00 85.88 87 GLY A C 1
ATOM 702 O O . GLY A 1 87 ? 6.017 -4.508 -13.227 1.00 85.88 87 GLY A O 1
ATOM 703 N N . ARG A 1 88 ? 5.186 -6.472 -12.578 1.00 85.00 88 ARG A N 1
ATOM 704 C CA . ARG A 1 88 ? 6.442 -7.223 -12.777 1.00 85.00 88 ARG A CA 1
ATOM 705 C C . ARG A 1 88 ? 6.932 -7.215 -14.226 1.00 85.00 88 ARG A C 1
ATOM 707 O O . ARG A 1 88 ? 8.129 -7.377 -14.457 1.00 85.00 88 ARG A O 1
ATOM 714 N N . LEU A 1 89 ? 6.006 -7.123 -15.177 1.00 83.25 89 LEU A N 1
ATOM 715 C CA . LEU A 1 89 ? 6.302 -7.136 -16.610 1.00 83.25 89 LEU A CA 1
ATOM 716 C C . LEU A 1 89 ? 6.565 -5.734 -17.169 1.00 83.25 89 LEU A C 1
ATOM 718 O O . LEU A 1 89 ? 6.917 -5.622 -18.340 1.00 83.25 89 LEU A O 1
ATOM 722 N N . GLU A 1 90 ? 6.414 -4.691 -16.351 1.00 82.94 90 GLU A N 1
ATOM 723 C CA . GLU A 1 90 ? 6.628 -3.321 -16.792 1.00 82.94 90 GLU A CA 1
ATOM 724 C C . GLU A 1 90 ? 8.122 -3.064 -17.015 1.00 82.94 90 GLU A C 1
ATOM 726 O O . GLU A 1 90 ? 8.949 -3.248 -16.117 1.00 82.94 90 GLU A O 1
ATOM 731 N N . THR A 1 91 ? 8.474 -2.667 -18.237 1.00 80.69 91 THR A N 1
ATOM 732 C CA . THR A 1 91 ? 9.865 -2.420 -18.648 1.00 80.69 91 THR A CA 1
ATOM 733 C C . THR A 1 91 ? 10.204 -0.937 -18.736 1.00 80.69 91 THR A C 1
ATOM 735 O O . THR A 1 91 ? 11.389 -0.601 -18.777 1.00 80.69 91 THR A O 1
ATOM 738 N N . ASP A 1 92 ? 9.202 -0.051 -18.763 1.00 85.69 92 ASP A N 1
ATOM 739 C CA . ASP A 1 92 ? 9.426 1.393 -18.771 1.00 85.69 92 ASP A CA 1
ATOM 740 C C . ASP A 1 92 ? 9.836 1.891 -17.375 1.00 85.69 92 ASP A C 1
ATOM 742 O O . ASP A 1 92 ? 9.065 1.876 -16.410 1.00 85.69 92 ASP A O 1
ATOM 746 N N . ALA A 1 93 ? 11.080 2.363 -17.280 1.00 82.12 93 ALA A N 1
ATOM 747 C CA . ALA A 1 93 ? 11.664 2.863 -16.044 1.00 82.12 93 ALA A CA 1
ATOM 748 C C . ALA A 1 93 ? 10.906 4.071 -15.470 1.00 82.12 93 ALA A C 1
ATOM 750 O O . ALA A 1 93 ? 10.805 4.196 -14.247 1.00 82.12 93 ALA A O 1
ATOM 751 N N . GLU A 1 94 ? 10.351 4.945 -16.314 1.00 83.50 94 GLU A N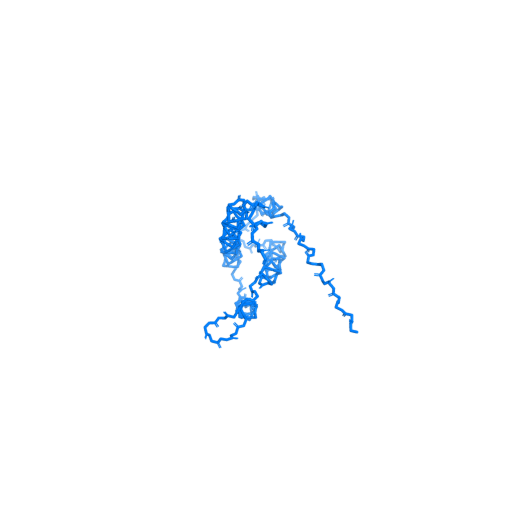 1
ATOM 752 C CA . GLU A 1 94 ? 9.593 6.097 -15.829 1.00 83.50 94 GLU A CA 1
ATOM 753 C C . GLU A 1 94 ? 8.255 5.680 -15.222 1.00 83.50 94 GLU A C 1
ATOM 755 O O . GLU A 1 94 ? 7.841 6.211 -14.189 1.00 83.50 94 GLU A O 1
ATOM 760 N N . MET A 1 95 ? 7.581 4.712 -15.844 1.00 85.75 95 MET A N 1
ATOM 761 C CA . MET A 1 95 ? 6.333 4.161 -15.324 1.00 85.75 95 MET A CA 1
ATOM 762 C C . MET A 1 95 ? 6.557 3.461 -13.989 1.00 85.75 95 MET A C 1
ATOM 764 O O . MET A 1 95 ? 5.818 3.719 -13.040 1.00 85.75 95 MET A O 1
ATOM 768 N N . VAL A 1 96 ? 7.620 2.661 -13.865 1.00 86.12 96 VAL A N 1
ATOM 769 C CA . VAL A 1 96 ? 7.993 2.029 -12.591 1.00 86.12 96 VAL A CA 1
ATOM 770 C C . VAL A 1 96 ? 8.263 3.080 -11.511 1.00 86.12 96 VAL A C 1
ATOM 772 O O . VAL A 1 96 ? 7.765 2.946 -10.392 1.00 86.12 96 VAL A O 1
ATOM 775 N N . ALA A 1 97 ? 8.996 4.151 -11.828 1.00 85.38 97 ALA A N 1
ATOM 776 C CA . ALA A 1 97 ? 9.253 5.231 -10.878 1.00 85.38 97 ALA A CA 1
ATOM 777 C C . ALA A 1 97 ? 7.953 5.923 -10.429 1.00 85.38 97 ALA A C 1
ATOM 779 O O . ALA A 1 97 ? 7.726 6.084 -9.229 1.00 85.38 97 ALA A O 1
ATOM 780 N N . ARG A 1 98 ? 7.061 6.263 -11.370 1.00 86.88 98 ARG A N 1
ATOM 781 C CA . ARG A 1 98 ? 5.749 6.863 -11.072 1.00 86.88 98 ARG A CA 1
ATOM 782 C C . ARG A 1 98 ? 4.886 5.957 -10.191 1.00 86.88 98 ARG A C 1
ATOM 784 O O . ARG A 1 98 ? 4.272 6.446 -9.242 1.00 86.88 98 ARG A O 1
ATOM 791 N N . LEU A 1 99 ? 4.861 4.651 -10.456 1.00 89.06 99 LEU A N 1
ATOM 792 C CA . LEU A 1 99 ? 4.128 3.670 -9.647 1.00 89.06 99 LEU A CA 1
ATOM 793 C C . LEU A 1 99 ? 4.663 3.593 -8.213 1.00 89.06 99 LEU A C 1
ATOM 795 O O . LEU A 1 99 ? 3.884 3.565 -7.264 1.00 8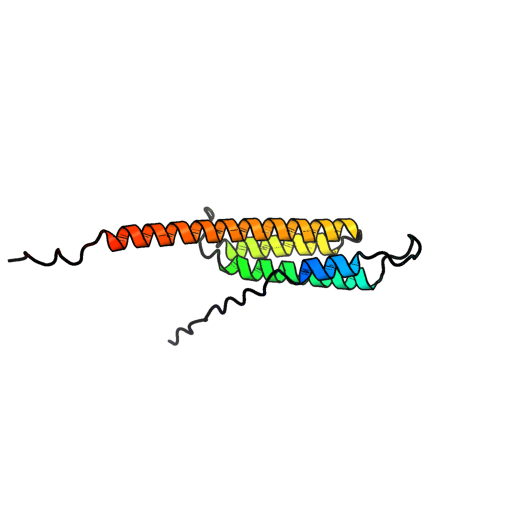9.06 99 LEU A O 1
ATOM 799 N N . ILE A 1 100 ? 5.987 3.597 -8.039 1.00 90.25 100 ILE A N 1
ATOM 800 C CA . ILE A 1 100 ? 6.607 3.555 -6.709 1.00 90.25 100 ILE A CA 1
ATOM 801 C C . ILE A 1 100 ? 6.292 4.829 -5.919 1.00 90.25 100 ILE A C 1
ATOM 803 O O . ILE A 1 100 ? 5.897 4.725 -4.759 1.00 90.25 100 ILE A O 1
ATOM 807 N N . ILE A 1 101 ? 6.441 6.008 -6.533 1.00 87.88 101 ILE A N 1
ATOM 808 C CA . ILE A 1 101 ? 6.196 7.302 -5.875 1.00 87.88 101 ILE A CA 1
ATOM 809 C C . ILE A 1 101 ? 4.721 7.423 -5.486 1.00 87.88 101 ILE A C 1
ATOM 811 O O . ILE A 1 101 ? 4.400 7.586 -4.312 1.00 87.88 101 ILE A O 1
ATOM 815 N N . SER A 1 102 ? 3.812 7.239 -6.448 1.00 90.44 102 SER A N 1
ATOM 816 C CA . SER A 1 102 ? 2.369 7.326 -6.186 1.00 90.44 102 SER A CA 1
ATOM 817 C C . SER A 1 102 ? 1.884 6.277 -5.180 1.00 90.44 102 SER A C 1
ATOM 819 O O . SER A 1 102 ? 1.016 6.565 -4.354 1.00 90.44 102 SER A O 1
ATOM 821 N N . GLY A 1 103 ? 2.465 5.074 -5.198 1.00 92.00 103 GLY A N 1
ATOM 822 C CA . GLY A 1 103 ? 2.187 4.033 -4.215 1.00 92.00 103 GLY A CA 1
ATOM 823 C C . GLY A 1 103 ? 2.650 4.400 -2.802 1.00 92.00 103 GLY A C 1
ATOM 824 O O . GLY A 1 103 ? 1.957 4.068 -1.839 1.00 92.00 103 GLY A O 1
ATOM 825 N N . ARG A 1 104 ? 3.781 5.108 -2.666 1.00 93.06 104 ARG A N 1
ATOM 826 C CA . ARG A 1 104 ? 4.260 5.632 -1.377 1.00 93.06 104 ARG A CA 1
ATOM 827 C C . ARG A 1 104 ? 3.304 6.690 -0.835 1.00 93.06 104 ARG A C 1
ATOM 829 O O . ARG A 1 104 ? 2.768 6.502 0.252 1.00 93.06 104 ARG A O 1
ATOM 836 N N . ASP A 1 105 ? 2.979 7.694 -1.649 1.00 92.25 105 ASP A N 1
ATOM 837 C CA . ASP A 1 105 ? 2.058 8.774 -1.277 1.00 92.25 105 ASP A CA 1
ATOM 838 C C . ASP A 1 105 ? 0.689 8.238 -0.842 1.00 92.25 105 ASP A C 1
ATOM 840 O O . ASP A 1 105 ? 0.064 8.737 0.096 1.00 92.25 105 ASP A O 1
ATOM 844 N N . ALA A 1 106 ? 0.184 7.223 -1.549 1.00 93.50 106 ALA A N 1
ATOM 845 C CA . ALA A 1 106 ? -1.077 6.581 -1.211 1.00 93.50 106 ALA A CA 1
ATOM 846 C C . ALA A 1 106 ? -0.997 5.839 0.131 1.00 93.50 106 ALA A C 1
ATOM 848 O O . ALA A 1 106 ? -1.925 5.947 0.936 1.00 93.50 106 ALA A O 1
ATOM 849 N N . LEU A 1 107 ? 0.095 5.110 0.388 1.00 93.19 107 LEU A N 1
ATOM 850 C CA . LEU A 1 107 ? 0.308 4.421 1.658 1.00 93.19 107 LEU A CA 1
ATOM 851 C C . LEU A 1 107 ? 0.394 5.420 2.816 1.00 93.19 107 LEU A C 1
ATOM 853 O O . LEU A 1 107 ? -0.303 5.233 3.813 1.00 93.19 107 LEU A O 1
ATOM 857 N N . ASP A 1 108 ? 1.167 6.492 2.666 1.00 92.00 108 ASP A N 1
ATOM 858 C CA . ASP A 1 108 ? 1.362 7.497 3.713 1.00 92.00 108 ASP A CA 1
ATOM 859 C C . ASP A 1 108 ? 0.040 8.176 4.080 1.00 92.00 108 ASP A C 1
ATOM 861 O O . ASP A 1 108 ? -0.316 8.238 5.256 1.00 92.00 108 ASP A O 1
ATOM 865 N N . LYS A 1 109 ? -0.782 8.538 3.086 1.00 94.81 109 LYS A N 1
ATOM 866 C CA . LYS A 1 109 ? -2.140 9.067 3.313 1.00 94.81 109 LYS A CA 1
ATOM 867 C C . LYS A 1 109 ? -3.041 8.095 4.073 1.00 94.81 109 LYS A C 1
ATOM 869 O O . LYS A 1 109 ? -3.881 8.519 4.868 1.00 94.81 109 LYS A O 1
ATOM 874 N N . VAL A 1 110 ? -2.936 6.793 3.806 1.00 93.50 110 VAL A N 1
ATOM 875 C CA . VAL A 1 110 ? -3.725 5.772 4.516 1.00 93.50 110 VAL A CA 1
ATOM 876 C C . VAL A 1 110 ? -3.265 5.656 5.966 1.00 93.50 110 VAL A C 1
ATOM 878 O O . VAL A 1 110 ? -4.103 5.614 6.869 1.00 93.50 110 VAL A O 1
ATOM 881 N N . VAL A 1 111 ? -1.953 5.632 6.196 1.00 91.50 111 VAL A N 1
ATOM 882 C CA . VAL A 1 111 ? -1.362 5.540 7.535 1.00 91.50 111 VAL A CA 1
ATOM 883 C C . VAL A 1 111 ? -1.680 6.785 8.356 1.00 91.50 111 VAL A C 1
ATOM 885 O O . VAL A 1 111 ? -2.143 6.657 9.487 1.00 91.50 111 VAL A O 1
ATOM 888 N N . GLU A 1 112 ? -1.532 7.974 7.780 1.00 93.12 112 GLU A N 1
ATOM 889 C CA . GLU A 1 112 ? -1.870 9.246 8.419 1.00 93.12 112 GLU A CA 1
ATOM 890 C C . GLU A 1 112 ? -3.338 9.271 8.861 1.00 93.12 112 GLU A C 1
ATOM 892 O O . GLU A 1 112 ? -3.635 9.527 10.027 1.00 93.12 112 GLU A O 1
ATOM 897 N N . LYS A 1 113 ? -4.270 8.917 7.966 1.00 93.38 113 LYS A N 1
ATOM 898 C CA . LYS A 1 113 ? -5.703 8.850 8.299 1.00 93.38 113 LYS A CA 1
ATOM 899 C C . LYS A 1 113 ? -5.998 7.830 9.393 1.00 93.38 113 LYS A C 1
ATOM 901 O O . LYS A 1 113 ? -6.845 8.083 10.251 1.00 93.38 113 LYS A O 1
ATOM 906 N N . PHE A 1 114 ? -5.321 6.684 9.367 1.00 90.88 114 PHE A N 1
ATOM 907 C CA . PHE A 1 114 ? -5.471 5.658 10.392 1.00 90.88 114 PHE A CA 1
ATOM 908 C C . PHE A 1 114 ? -5.010 6.167 11.764 1.00 90.88 114 PHE A C 1
ATOM 910 O O . PHE A 1 114 ? -5.743 6.041 12.746 1.00 90.88 114 PHE A O 1
ATOM 917 N N . LEU A 1 115 ? -3.833 6.793 11.828 1.00 89.94 115 LEU A N 1
ATOM 918 C CA . LEU A 1 115 ? -3.283 7.362 13.058 1.00 89.94 115 LEU A CA 1
ATOM 919 C C . LEU A 1 115 ? -4.141 8.516 13.580 1.00 89.94 115 LEU A C 1
ATOM 921 O O . LEU A 1 115 ? -4.510 8.508 14.751 1.00 89.94 115 LEU A O 1
ATOM 925 N N . ALA A 1 116 ? -4.561 9.433 12.708 1.00 91.62 116 ALA A N 1
ATOM 926 C CA . ALA A 1 116 ? -5.458 10.525 13.072 1.00 91.62 116 ALA A CA 1
ATOM 927 C C . ALA A 1 116 ? -6.773 10.002 13.666 1.00 91.62 116 ALA A C 1
ATOM 929 O O . ALA A 1 116 ? -7.270 10.536 14.661 1.00 91.62 116 ALA A O 1
ATOM 930 N N . LYS A 1 117 ? -7.336 8.926 13.097 1.00 89.56 117 LYS A N 1
ATOM 931 C CA . LYS A 1 117 ? -8.559 8.322 13.631 1.00 89.56 117 LYS A CA 1
ATOM 932 C C . LYS A 1 117 ? -8.329 7.651 14.982 1.00 89.56 117 LYS A C 1
ATOM 934 O O . LYS A 1 117 ? -9.170 7.788 15.868 1.00 89.56 117 LYS A O 1
ATOM 939 N N . ARG A 1 118 ? -7.207 6.952 15.149 1.00 86.50 118 ARG A N 1
ATOM 940 C CA . ARG A 1 118 ? -6.815 6.341 16.424 1.00 86.50 118 ARG A CA 1
ATOM 941 C C . ARG A 1 118 ? -6.662 7.402 17.516 1.00 86.50 118 ARG A C 1
ATOM 943 O O . ARG A 1 118 ? -7.221 7.239 18.593 1.00 86.50 118 ARG A O 1
ATOM 950 N N . ASP A 1 119 ? -5.987 8.508 17.222 1.00 87.69 119 ASP A N 1
ATOM 951 C CA . ASP A 1 119 ? -5.750 9.581 18.191 1.00 87.69 119 ASP A CA 1
ATOM 952 C C . ASP A 1 119 ? -7.052 10.282 18.615 1.00 87.69 119 ASP A C 1
ATOM 954 O O . ASP A 1 119 ? -7.201 10.660 19.776 1.00 87.69 119 ASP A O 1
ATOM 958 N N . GLN A 1 120 ? -8.031 10.407 17.711 1.00 88.50 120 GLN A N 1
ATOM 959 C CA . GLN A 1 120 ? -9.375 10.888 18.058 1.00 88.50 120 GLN A CA 1
ATOM 960 C C . GLN A 1 120 ? -10.100 9.953 19.032 1.00 88.50 120 GLN A C 1
ATOM 962 O O . GLN A 1 120 ? -10.779 10.434 19.936 1.00 88.50 120 GLN A O 1
ATOM 967 N N . ILE A 1 121 ? -9.971 8.635 18.849 1.00 85.81 121 ILE A N 1
ATOM 968 C CA . ILE A 1 121 ? -10.586 7.644 19.742 1.00 85.81 121 ILE A CA 1
ATOM 969 C C . ILE A 1 121 ? -9.946 7.731 21.129 1.00 85.81 121 ILE A C 1
ATOM 971 O O . ILE A 1 121 ? -10.675 7.869 22.103 1.00 85.81 121 ILE A O 1
ATOM 975 N N . MET A 1 122 ? -8.611 7.771 21.215 1.00 80.94 122 MET A N 1
ATOM 976 C CA . MET A 1 122 ? -7.909 7.883 22.502 1.00 80.94 122 MET A CA 1
ATOM 977 C C . MET A 1 122 ? -8.291 9.164 23.259 1.00 80.94 122 MET A C 1
ATOM 979 O O . MET A 1 122 ? -8.644 9.098 24.430 1.00 80.94 122 MET A O 1
ATOM 983 N N . LYS A 1 123 ? -8.318 10.324 22.585 1.00 82.56 123 LYS A N 1
ATOM 984 C CA . LYS A 1 123 ? -8.749 11.592 23.208 1.00 82.56 123 LYS A CA 1
ATOM 985 C C . LYS A 1 123 ? -10.216 11.561 23.656 1.00 82.56 123 LYS A C 1
ATOM 987 O O . LYS A 1 123 ? -10.565 12.154 24.673 1.00 82.56 123 LYS A O 1
ATOM 992 N N . GLY A 1 124 ? -11.082 10.883 22.900 1.00 74.38 124 GLY A N 1
ATOM 993 C CA . GLY A 1 124 ? -12.484 10.681 23.273 1.00 74.38 124 GLY A CA 1
ATOM 994 C C . GLY A 1 124 ? -12.652 9.764 24.489 1.00 74.38 124 GLY A C 1
ATOM 995 O O . GLY A 1 124 ? -13.474 10.045 25.360 1.00 74.38 124 GLY A O 1
ATOM 996 N N . GLU A 1 125 ? -11.851 8.701 24.581 1.00 63.06 125 GLU A N 1
ATOM 997 C CA . GLU A 1 125 ? -11.814 7.781 25.724 1.00 63.06 125 GLU A CA 1
ATOM 998 C C . GLU A 1 125 ? -11.248 8.453 26.987 1.00 63.06 125 GLU A C 1
ATOM 1000 O O . GLU A 1 125 ? -11.798 8.272 28.075 1.00 63.06 125 GLU A O 1
ATOM 1005 N N . GLU A 1 126 ? -10.218 9.294 26.861 1.00 58.75 126 GLU A N 1
ATOM 1006 C CA . GLU A 1 126 ? -9.677 10.107 27.964 1.00 58.75 126 GLU A CA 1
ATOM 1007 C C . GLU A 1 126 ? -10.722 11.091 28.515 1.00 58.75 126 GLU A C 1
ATOM 1009 O O . GLU A 1 126 ? -10.893 11.210 29.728 1.00 58.75 126 GLU A O 1
ATOM 1014 N N . ALA A 1 127 ? -11.504 11.738 27.645 1.00 56.91 127 ALA A N 1
ATOM 1015 C CA . ALA A 1 127 ? -12.603 12.603 28.076 1.00 56.91 127 ALA A CA 1
ATOM 1016 C C . ALA A 1 127 ? -13.734 11.823 28.782 1.00 56.91 127 ALA A C 1
ATOM 1018 O O . ALA A 1 127 ? -14.291 12.297 29.773 1.00 56.91 127 ALA A O 1
ATOM 1019 N N . ALA A 1 128 ? -14.058 10.613 28.310 1.00 57.75 128 ALA A N 1
ATOM 1020 C CA . ALA A 1 128 ? -15.080 9.757 28.918 1.00 57.75 128 ALA A CA 1
ATOM 1021 C C . ALA A 1 128 ? -14.645 9.174 30.276 1.00 57.75 128 ALA A C 1
ATOM 1023 O O . ALA A 1 128 ? -15.471 8.998 31.173 1.00 57.75 128 ALA A O 1
ATOM 1024 N N . THR A 1 129 ? -13.354 8.885 30.444 1.00 57.06 129 THR A N 1
ATOM 1025 C CA . THR A 1 129 ? -12.785 8.352 31.692 1.00 57.06 129 THR A CA 1
ATOM 1026 C C . THR A 1 129 ? -12.569 9.434 32.747 1.00 57.06 129 THR A C 1
ATOM 1028 O O . THR A 1 129 ? -12.886 9.197 33.910 1.00 57.06 129 THR A O 1
ATOM 1031 N N . PHE A 1 130 ? -12.138 10.642 32.367 1.00 53.75 130 PHE A N 1
ATOM 1032 C CA . PHE A 1 130 ? -11.987 11.767 33.301 1.00 53.75 130 PHE A CA 1
ATOM 1033 C C . PHE A 1 130 ? -13.335 12.338 33.786 1.00 53.75 130 PHE A C 1
ATOM 1035 O O . PHE A 1 130 ? -13.410 12.930 34.860 1.00 53.75 130 PHE A O 1
ATOM 1042 N N . GLY A 1 131 ? -14.422 12.118 33.036 1.00 54.69 131 GLY A N 1
ATOM 1043 C CA . GLY A 1 131 ? -15.788 12.448 33.459 1.00 54.69 131 GLY A CA 1
ATOM 1044 C C . GLY A 1 131 ? -16.397 11.475 34.479 1.00 54.69 131 GLY A C 1
ATOM 1045 O O . GLY A 1 131 ? -17.414 11.794 35.094 1.00 54.69 131 GLY A O 1
ATOM 1046 N N . ARG A 1 132 ? -15.792 10.299 34.699 1.00 53.66 132 ARG A N 1
ATOM 1047 C CA . ARG A 1 132 ? -16.223 9.341 35.725 1.00 53.66 132 ARG A CA 1
ATOM 1048 C C . ARG A 1 132 ? -15.462 9.627 37.020 1.00 53.66 132 ARG A C 1
ATOM 1050 O O . ARG A 1 132 ? -14.440 9.009 37.307 1.00 53.66 132 ARG A O 1
ATOM 1057 N N . SER A 1 133 ? -15.965 10.586 37.797 1.00 55.62 133 SER A N 1
ATOM 1058 C CA . SER A 1 133 ? -15.448 10.872 39.138 1.00 55.62 133 SER A CA 1
ATOM 1059 C C . SER A 1 133 ? -15.515 9.595 40.001 1.00 55.62 133 SER A C 1
ATOM 1061 O O . SER A 1 133 ? -16.585 8.987 40.067 1.00 55.62 133 SER A O 1
ATOM 1063 N N . PRO A 1 134 ? -14.434 9.158 40.679 1.00 54.56 134 PRO A N 1
ATOM 1064 C CA . PRO A 1 134 ? -14.427 7.967 41.547 1.00 54.56 134 PRO A CA 1
ATOM 1065 C C . PRO A 1 134 ? -15.341 8.028 42.794 1.00 54.56 134 PRO A C 1
ATOM 1067 O O . PRO A 1 134 ? -15.147 7.257 43.731 1.00 54.56 134 PRO A O 1
ATOM 1070 N N . GLY A 1 135 ? -16.296 8.962 42.851 1.00 57.50 135 GLY A N 1
ATOM 1071 C CA . GLY A 1 135 ? -17.083 9.297 44.039 1.00 57.50 135 GLY A CA 1
ATOM 1072 C C . GLY A 1 135 ? -18.394 8.528 44.232 1.00 57.50 135 GLY A C 1
ATOM 1073 O O . GLY A 1 135 ? -18.870 8.476 45.362 1.00 57.50 135 GLY A O 1
ATOM 1074 N N . ASP A 1 136 ? -18.948 7.885 43.201 1.00 56.62 136 ASP A N 1
ATOM 1075 C CA . ASP A 1 136 ? -20.305 7.298 43.257 1.00 56.62 136 ASP A CA 1
ATOM 1076 C C . ASP A 1 136 ? -20.345 5.855 43.801 1.00 56.62 136 ASP A C 1
ATOM 1078 O O . ASP A 1 136 ? -21.093 5.001 43.326 1.00 56.62 136 ASP A O 1
ATOM 1082 N N . LEU A 1 137 ? -19.529 5.563 44.818 1.00 59.81 137 LEU A N 1
ATOM 1083 C CA . LEU A 1 137 ? -19.588 4.314 45.590 1.00 59.81 137 LEU A CA 1
ATOM 1084 C C . LEU A 1 137 ? -19.968 4.586 47.053 1.00 59.81 137 LEU A C 1
ATOM 1086 O O . LEU A 1 137 ? -19.302 4.145 47.990 1.00 59.81 137 LEU A O 1
ATOM 1090 N N . ARG A 1 138 ? -21.041 5.345 47.263 1.00 58.44 138 ARG A N 1
ATOM 1091 C CA . ARG A 1 138 ? -21.756 5.401 48.542 1.00 58.44 138 ARG A CA 1
ATOM 1092 C C . ARG A 1 138 ? -23.241 5.271 48.232 1.00 58.44 138 ARG A C 1
ATOM 1094 O O . ARG A 1 138 ? -23.683 5.780 47.212 1.00 58.44 138 ARG A O 1
ATOM 1101 N N . ASP A 1 139 ? -23.944 4.548 49.092 1.00 56.97 139 ASP A N 1
ATOM 1102 C CA . ASP A 1 139 ? -25.387 4.281 49.053 1.00 56.97 139 ASP A CA 1
ATOM 1103 C C . ASP A 1 139 ? -25.782 2.988 48.312 1.00 56.97 139 ASP A C 1
ATOM 1105 O O . ASP A 1 139 ? -26.431 2.964 47.265 1.00 56.97 139 ASP A O 1
ATOM 1109 N N . ARG A 1 140 ? -25.419 1.855 48.924 1.00 53.22 140 ARG A N 1
ATOM 1110 C CA . ARG A 1 140 ? -26.367 0.745 49.059 1.00 53.22 140 ARG A CA 1
ATOM 1111 C C . ARG A 1 140 ? -26.437 0.338 50.523 1.00 53.22 140 ARG A C 1
ATOM 1113 O O . ARG A 1 140 ? -25.474 -0.223 51.044 1.00 53.22 140 ARG A O 1
ATOM 1120 N N . ASP A 1 141 ? -27.569 0.689 51.118 1.00 53.66 141 ASP A N 1
ATOM 1121 C CA . ASP A 1 141 ? -28.092 0.158 52.377 1.00 53.66 141 ASP A CA 1
ATOM 1122 C C . ASP A 1 141 ? -28.236 -1.374 52.349 1.00 53.66 141 ASP A C 1
ATOM 1124 O O . ASP A 1 141 ? -28.477 -1.939 51.249 1.00 53.66 141 ASP A O 1
#

Secondary structure (DSSP, 8-state):
--------------TTHHHHHHHHHH---S--TT---HHHHHHHHHHHHHHHHHHHHHHTT--SB-TTS-BHHHHHHHHHHHHHHHHTT---HHHHHHHHHHHHHHHHHHHHHHHHHHHHHHHHHHHHHHTS-TT------

Organism: NCBI:txid36881

Radius of gyration: 22.88 Å; chains: 1; bounding box: 55×38×77 Å

InterPro domains:
  IPR008011 Complex 1 LYR protein domain [PF05347] (46-108)
  IPR045298 LYRM7, LYR domain [cd20267] (48-108)